Protein AF-K1RSK4-F1 (afdb_monomer_lite)

Structure (mmCIF, N/CA/C/O backbone):
data_AF-K1RSK4-F1
#
_entry.id   AF-K1RSK4-F1
#
loop_
_atom_site.group_PDB
_atom_site.id
_atom_site.type_symbol
_atom_site.label_atom_id
_atom_site.label_alt_id
_atom_site.label_comp_id
_atom_site.label_asym_id
_atom_site.label_entity_id
_atom_site.label_seq_id
_atom_site.pdbx_PDB_ins_code
_atom_site.Cartn_x
_atom_site.Cartn_y
_atom_site.Cartn_z
_atom_site.occupancy
_atom_site.B_iso_or_equiv
_atom_site.auth_seq_id
_atom_site.auth_comp_id
_atom_site.auth_asym_id
_atom_site.auth_atom_id
_atom_site.pdbx_PDB_model_num
ATOM 1 N N . MET A 1 1 ? -13.362 12.292 -1.884 1.00 80.88 1 MET A N 1
ATOM 2 C CA . MET A 1 1 ? -12.795 11.513 -0.750 1.00 80.88 1 MET A CA 1
ATOM 3 C C . MET A 1 1 ? -11.784 12.389 -0.014 1.00 80.88 1 MET A C 1
ATOM 5 O O . MET A 1 1 ? -11.345 13.369 -0.598 1.00 80.88 1 MET A O 1
ATOM 9 N N . ARG A 1 2 ? -11.464 12.100 1.257 1.00 89.69 2 ARG A N 1
ATOM 10 C CA . ARG A 1 2 ? -10.473 12.882 2.031 1.00 89.69 2 ARG A CA 1
ATOM 11 C C . ARG A 1 2 ? -9.075 12.748 1.414 1.00 89.69 2 ARG A C 1
ATOM 13 O O . ARG A 1 2 ? -8.775 11.684 0.870 1.00 89.69 2 ARG A O 1
ATOM 20 N N . SER A 1 3 ? -8.247 13.789 1.539 1.00 95.88 3 SER A N 1
ATOM 21 C CA . SER A 1 3 ? -6.848 13.747 1.084 1.00 95.88 3 SER A CA 1
ATOM 22 C C . SER A 1 3 ? -6.098 12.594 1.778 1.00 95.88 3 SER A C 1
ATOM 24 O O . SER A 1 3 ? -6.303 12.381 2.984 1.00 95.88 3 SER A O 1
ATOM 26 N N . PRO A 1 4 ? -5.266 11.825 1.049 1.00 96.81 4 PRO A N 1
ATOM 27 C CA . PRO A 1 4 ? -4.485 10.733 1.621 1.00 96.81 4 PRO A CA 1
ATOM 28 C C . PRO A 1 4 ? -3.584 11.178 2.767 1.00 96.81 4 PRO A C 1
ATOM 30 O O . PRO A 1 4 ? -3.480 10.467 3.758 1.00 96.81 4 PRO A O 1
ATOM 33 N N . GLU A 1 5 ? -2.979 12.358 2.665 1.00 96.75 5 GLU A N 1
ATOM 34 C CA . GLU A 1 5 ? -2.068 12.921 3.663 1.00 96.75 5 GLU A CA 1
ATOM 35 C C . GLU A 1 5 ? -2.784 13.098 5.003 1.00 96.75 5 GLU A C 1
ATOM 37 O O . GLU A 1 5 ? -2.330 12.580 6.021 1.00 96.75 5 G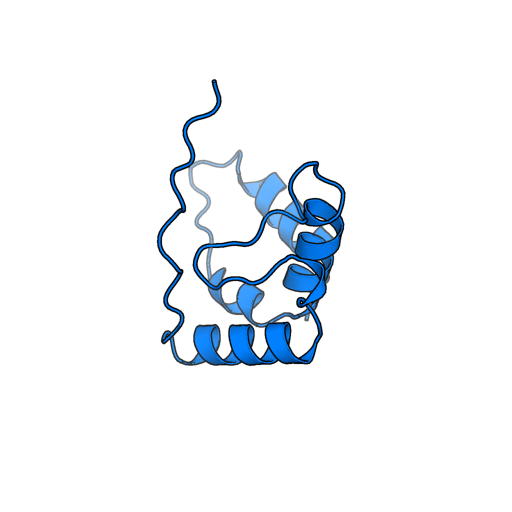LU A O 1
ATOM 42 N N . ASN A 1 6 ? -3.964 13.722 4.986 1.00 96.75 6 ASN A N 1
ATOM 43 C CA . ASN A 1 6 ? -4.769 13.930 6.190 1.00 96.75 6 ASN A CA 1
ATOM 44 C C . ASN A 1 6 ? -5.258 12.609 6.791 1.00 96.75 6 ASN A C 1
ATOM 46 O O . ASN A 1 6 ? -5.311 12.452 8.012 1.00 96.75 6 ASN A O 1
ATOM 50 N N . VAL A 1 7 ? -5.631 11.644 5.943 1.00 96.56 7 VAL A N 1
ATOM 51 C CA . VAL A 1 7 ? -6.025 10.313 6.416 1.00 96.56 7 VAL A CA 1
ATOM 52 C C . VAL A 1 7 ? -4.836 9.616 7.072 1.00 96.56 7 VAL A C 1
ATOM 54 O O . VAL A 1 7 ? -4.980 9.125 8.185 1.00 96.56 7 VAL A O 1
ATOM 57 N N . LEU A 1 8 ? -3.668 9.596 6.429 1.00 96.25 8 LEU A N 1
ATOM 58 C CA . LEU A 1 8 ? -2.461 8.967 6.962 1.00 96.25 8 LEU A CA 1
ATOM 59 C C . LEU A 1 8 ? -1.993 9.632 8.262 1.00 96.25 8 LEU A C 1
ATOM 61 O O . LEU A 1 8 ? -1.637 8.918 9.194 1.00 96.25 8 LEU A O 1
ATOM 65 N N . GLU A 1 9 ? -2.062 10.959 8.368 1.00 96.19 9 GLU A N 1
ATOM 66 C CA . GLU A 1 9 ? -1.715 11.684 9.596 1.00 96.19 9 GLU A CA 1
ATOM 67 C C . GLU A 1 9 ? -2.696 11.371 10.736 1.00 96.19 9 GLU A C 1
ATOM 69 O O . GLU A 1 9 ? -2.302 11.088 11.871 1.00 96.19 9 GLU A O 1
ATOM 74 N N . SER A 1 10 ? -3.995 11.302 10.428 1.00 94.12 10 SER A N 1
ATOM 75 C CA . SER A 1 10 ? -4.999 10.851 11.393 1.00 94.12 10 SER A CA 1
ATOM 76 C C . SER A 1 10 ? -4.774 9.404 11.832 1.00 94.12 10 SER A C 1
ATOM 78 O O . SER A 1 10 ? -5.055 9.090 12.984 1.00 94.12 10 SER A O 1
ATOM 80 N N . LEU A 1 11 ? -4.308 8.516 10.949 1.00 95.19 11 LEU A N 1
ATOM 81 C CA . LEU A 1 11 ? -3.985 7.139 11.324 1.00 95.19 11 LEU A CA 1
ATOM 82 C C . LEU A 1 11 ? -2.743 7.109 12.220 1.00 95.19 11 LEU A C 1
ATOM 84 O O . LEU A 1 11 ? -2.769 6.515 13.292 1.00 95.19 11 LEU A O 1
ATOM 88 N N . LYS A 1 12 ? -1.688 7.824 11.826 1.00 95.88 12 LYS A N 1
ATOM 89 C CA . LYS A 1 12 ? -0.431 7.927 12.571 1.00 95.88 12 LYS A CA 1
ATOM 90 C C . LYS A 1 12 ? -0.640 8.452 13.991 1.00 95.88 12 LYS A C 1
ATOM 92 O O . LYS A 1 12 ? -0.133 7.850 14.931 1.00 95.88 12 LYS A O 1
ATOM 97 N N . SER A 1 13 ? -1.421 9.519 14.170 1.00 95.56 13 SER A N 1
ATOM 98 C CA . SER A 1 13 ? -1.678 10.097 15.502 1.00 95.56 13 SER A CA 1
ATOM 99 C C . SER A 1 13 ? -2.404 9.140 16.455 1.00 95.56 13 SER A C 1
ATOM 101 O O . SER A 1 13 ? -2.276 9.262 17.672 1.00 95.56 13 SER A O 1
ATOM 103 N N . LYS A 1 14 ? -3.147 8.160 15.925 1.00 95.31 14 LYS A N 1
ATOM 104 C CA . LYS A 1 14 ? -3.843 7.139 16.717 1.00 95.31 14 LYS A CA 1
ATOM 105 C C . LYS A 1 14 ? -3.004 5.887 16.972 1.00 95.31 14 LYS A C 1
ATOM 107 O O . LYS A 1 14 ? -3.361 5.114 17.856 1.00 95.31 14 LYS A O 1
ATOM 112 N N . ALA A 1 15 ? -1.875 5.714 16.283 1.00 93.88 15 ALA A N 1
ATOM 113 C CA . ALA A 1 15 ? -1.021 4.533 16.408 1.00 93.88 15 ALA A CA 1
ATOM 114 C C . ALA A 1 15 ? -0.416 4.355 17.808 1.00 93.88 15 ALA A C 1
ATOM 116 O O . ALA A 1 15 ? -0.165 3.227 18.220 1.00 93.88 15 ALA A O 1
ATOM 117 N N . CYS A 1 16 ? -0.237 5.444 18.561 1.00 93.62 16 CYS A N 1
ATOM 118 C CA . CYS A 1 16 ? 0.278 5.396 19.931 1.00 93.62 16 CYS A CA 1
ATOM 119 C C . CYS A 1 16 ? -0.754 4.892 20.957 1.00 93.62 16 CYS A C 1
ATOM 121 O O . CYS A 1 16 ? -0.397 4.635 22.104 1.00 93.62 16 CYS A O 1
ATOM 123 N N . ASN A 1 17 ? -2.031 4.767 20.581 1.00 96.00 17 ASN A N 1
ATOM 124 C CA . ASN A 1 17 ? -3.086 4.305 21.475 1.00 96.00 17 ASN A CA 1
ATOM 125 C C . ASN A 1 17 ? -3.375 2.815 21.240 1.00 96.00 17 ASN A C 1
ATOM 127 O O . ASN A 1 17 ? -4.048 2.452 20.279 1.00 96.00 17 ASN A O 1
ATOM 131 N N . GLN A 1 18 ? -2.936 1.964 22.168 1.00 94.25 18 GLN A N 1
ATOM 132 C CA . GLN A 1 18 ? -3.122 0.507 22.104 1.00 94.25 18 GLN A CA 1
ATOM 133 C C . GLN A 1 18 ? -4.595 0.064 22.094 1.00 94.25 18 GLN A C 1
ATOM 135 O O . GLN A 1 18 ? -4.917 -0.989 21.552 1.00 94.25 18 GLN A O 1
ATOM 140 N N . SER A 1 19 ? -5.496 0.859 22.678 1.00 96.31 19 SER A N 1
ATOM 141 C CA . SER A 1 19 ? -6.936 0.563 22.705 1.00 96.31 19 SER A CA 1
ATOM 142 C C . SER A 1 19 ? -7.661 0.986 21.424 1.00 96.31 19 SER A C 1
ATOM 144 O O . SER A 1 19 ? -8.808 0.596 21.198 1.00 96.31 19 SER A O 1
ATOM 146 N N . TYR A 1 20 ? -7.010 1.790 20.579 1.00 96.00 20 TYR A N 1
ATOM 147 C CA . TYR A 1 20 ? -7.631 2.333 19.385 1.00 96.00 20 TYR A CA 1
ATOM 148 C C . TYR A 1 20 ? -7.759 1.264 18.301 1.00 96.00 20 TYR A C 1
ATOM 150 O O . TYR A 1 20 ? -6.773 0.678 17.853 1.00 96.00 20 TYR A O 1
ATOM 158 N N . LYS A 1 21 ? -8.989 1.046 17.832 1.00 95.69 21 LYS A N 1
ATOM 159 C CA . LYS A 1 21 ? -9.285 0.126 16.734 1.00 95.69 21 LYS A CA 1
ATOM 160 C C . LYS A 1 21 ? -9.531 0.913 15.458 1.00 95.69 21 LYS A C 1
ATOM 162 O O . LYS A 1 21 ? -10.379 1.800 15.406 1.00 95.69 21 LYS A O 1
ATOM 167 N N . TYR A 1 22 ? -8.780 0.582 14.415 1.00 96.00 22 TYR A N 1
ATOM 168 C CA . TYR A 1 22 ? -8.993 1.173 13.104 1.00 96.00 22 TYR A CA 1
ATOM 169 C C . TYR A 1 22 ? -10.188 0.531 12.417 1.00 96.00 22 TYR A C 1
ATOM 171 O O . TYR A 1 22 ? -10.240 -0.683 12.240 1.00 96.00 22 TYR A O 1
ATOM 179 N N . GLU A 1 23 ? -11.106 1.362 11.945 1.00 94.50 23 GLU A N 1
ATOM 180 C CA . GLU A 1 23 ? -12.293 0.904 11.239 1.00 94.50 23 GLU A CA 1
ATOM 181 C C . GLU A 1 23 ? -12.313 1.409 9.801 1.00 94.50 23 GLU A C 1
ATOM 183 O O . GLU A 1 23 ? -11.857 2.514 9.484 1.00 94.50 23 GLU A O 1
ATOM 188 N N . ARG A 1 24 ? -12.902 0.599 8.912 1.00 94.06 24 ARG A N 1
ATOM 189 C CA . ARG A 1 24 ? -13.196 0.976 7.521 1.00 94.06 24 ARG A CA 1
ATOM 190 C C . ARG A 1 24 ? -11.959 1.455 6.747 1.00 94.06 24 ARG A C 1
ATOM 192 O O . ARG A 1 24 ? -12.089 2.317 5.880 1.00 94.06 24 ARG A O 1
ATOM 199 N N . LEU A 1 25 ? -10.775 0.908 7.037 1.00 95.19 25 LEU A N 1
ATOM 200 C CA . LEU A 1 25 ? -9.532 1.247 6.330 1.00 95.19 25 LEU A CA 1
ATOM 201 C C . LEU A 1 25 ? -9.608 0.900 4.843 1.00 95.19 25 LEU A C 1
ATOM 203 O O . LEU A 1 25 ? -9.135 1.665 4.007 1.00 95.19 25 LEU A O 1
ATOM 207 N N . TYR A 1 26 ? -10.259 -0.219 4.522 1.00 96.25 26 TYR A N 1
ATOM 208 C CA . TYR A 1 26 ? -10.297 -0.773 3.172 1.00 96.25 26 TYR A CA 1
ATOM 209 C C . TYR A 1 26 ? -10.892 0.192 2.139 1.00 96.25 26 TYR A C 1
ATOM 211 O O . TYR A 1 26 ? -10.380 0.308 1.033 1.00 96.25 26 TYR A O 1
ATOM 219 N N . ARG A 1 27 ? -11.885 1.008 2.523 1.00 95.31 27 ARG A N 1
ATOM 220 C CA . ARG A 1 27 ? -12.480 2.012 1.619 1.00 95.31 27 ARG A CA 1
ATOM 221 C C . ARG A 1 27 ? -11.475 3.053 1.122 1.00 95.31 27 ARG A C 1
ATOM 223 O O . ARG A 1 27 ? -11.727 3.693 0.108 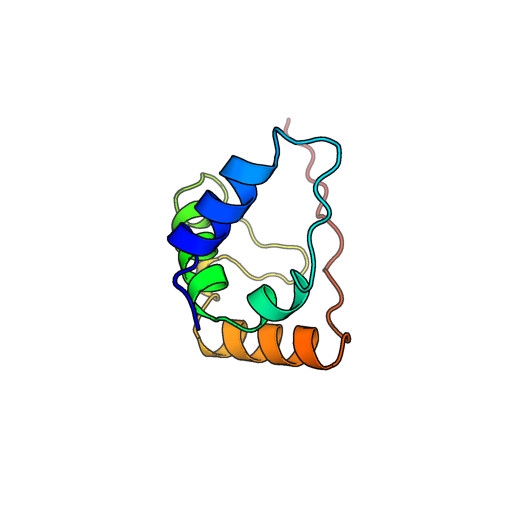1.00 95.31 27 ARG A O 1
ATOM 230 N N . ASN A 1 28 ? -10.376 3.280 1.850 1.00 96.62 28 ASN A N 1
ATOM 231 C CA . ASN A 1 28 ? -9.344 4.226 1.425 1.00 96.62 28 ASN A CA 1
ATOM 232 C C . ASN A 1 28 ? -8.638 3.734 0.154 1.00 96.62 28 ASN A C 1
ATOM 234 O O . ASN A 1 28 ? -8.198 4.561 -0.638 1.00 96.62 28 ASN A O 1
ATOM 238 N N . LEU A 1 29 ? -8.622 2.416 -0.087 1.00 96.62 29 LEU A N 1
ATOM 239 C CA . LEU A 1 29 ? -8.122 1.808 -1.321 1.00 96.62 29 LEU A CA 1
ATOM 240 C C . LEU A 1 29 ? -9.000 2.125 -2.537 1.00 96.62 29 LEU A C 1
ATOM 242 O O . LEU A 1 29 ? -8.620 1.813 -3.650 1.00 96.62 29 LEU A O 1
ATOM 246 N N . TYR A 1 30 ? -10.158 2.768 -2.374 1.00 96.75 30 TYR A N 1
ATOM 247 C CA . TYR A 1 30 ? -10.964 3.214 -3.516 1.00 96.75 30 TYR A CA 1
ATOM 248 C C . TYR A 1 30 ? -10.619 4.634 -3.963 1.00 96.75 30 TYR A C 1
ATOM 250 O O . TYR A 1 30 ? -11.183 5.114 -4.941 1.00 96.75 30 TYR A O 1
ATOM 258 N N . ASN A 1 31 ? -9.734 5.326 -3.238 1.00 97.19 31 ASN A N 1
ATOM 259 C CA . ASN A 1 31 ? -9.319 6.682 -3.562 1.00 97.19 31 ASN A CA 1
ATOM 260 C C . ASN A 1 31 ? -8.068 6.654 -4.463 1.00 97.19 31 ASN A C 1
ATOM 262 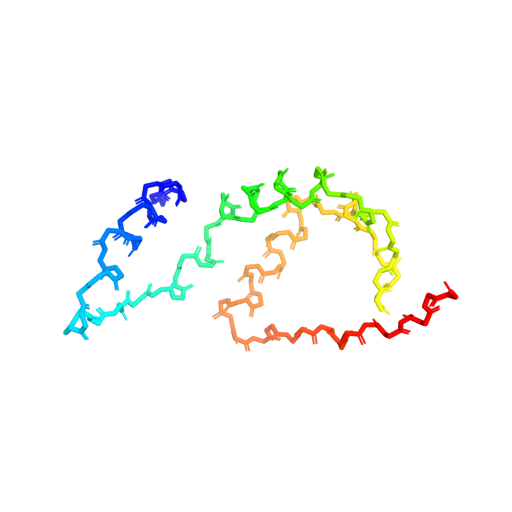O O . ASN A 1 31 ? -6.986 6.332 -3.963 1.00 97.19 31 ASN A O 1
ATOM 266 N N . PRO A 1 32 ? -8.153 7.080 -5.740 1.00 97.19 32 PRO A N 1
ATOM 267 C CA . PRO A 1 32 ? -7.002 7.135 -6.645 1.00 97.19 32 PRO A CA 1
ATOM 268 C C . PRO A 1 32 ? -5.827 7.960 -6.111 1.00 97.19 32 PRO A C 1
ATOM 270 O O . PRO A 1 32 ? -4.674 7.659 -6.408 1.00 97.19 32 PRO A O 1
ATOM 273 N N . GLN A 1 33 ? -6.089 8.970 -5.275 1.00 96.94 33 GLN A N 1
ATOM 274 C CA . GLN A 1 33 ? -5.042 9.832 -4.723 1.00 96.94 33 GLN A CA 1
ATOM 275 C C . GLN A 1 33 ? -4.042 9.061 -3.850 1.00 96.94 33 GLN A C 1
ATOM 277 O O . GLN A 1 33 ? -2.865 9.406 -3.838 1.00 96.94 33 GLN A O 1
ATOM 282 N N . PHE A 1 34 ? -4.466 7.987 -3.167 1.00 97.44 34 PHE A N 1
ATOM 283 C CA . PHE A 1 34 ? -3.537 7.132 -2.415 1.00 97.44 34 PHE A CA 1
ATOM 284 C C . PHE A 1 34 ? -2.522 6.453 -3.339 1.00 97.44 34 PHE A C 1
ATOM 286 O O . PHE A 1 34 ? -1.345 6.354 -2.996 1.00 97.44 34 PHE A O 1
ATOM 293 N N . TYR A 1 35 ? -2.963 6.023 -4.521 1.00 96.44 35 TYR A N 1
ATOM 294 C CA . TYR A 1 35 ? -2.105 5.387 -5.517 1.00 96.44 35 TYR A CA 1
ATOM 295 C C . TYR A 1 35 ? -1.151 6.392 -6.153 1.00 96.44 35 TYR A C 1
ATOM 297 O O . TYR A 1 35 ? 0.016 6.071 -6.347 1.00 96.44 35 TYR A O 1
ATOM 305 N N . LEU A 1 36 ? -1.620 7.612 -6.426 1.00 95.44 36 LEU A N 1
ATOM 306 C CA . LEU A 1 36 ? -0.778 8.688 -6.950 1.00 95.44 36 LEU A CA 1
ATOM 307 C C . LEU A 1 36 ? 0.306 9.096 -5.944 1.00 95.44 36 LEU A C 1
ATOM 309 O O . LEU A 1 36 ? 1.476 9.183 -6.311 1.00 95.44 36 LEU A O 1
ATOM 313 N N . LEU A 1 37 ? -0.051 9.262 -4.666 1.00 95.75 37 LEU A N 1
ATOM 314 C CA . LEU A 1 37 ? 0.918 9.548 -3.606 1.00 95.75 37 LEU A CA 1
ATOM 315 C C . LEU A 1 37 ? 1.943 8.411 -3.460 1.00 95.75 37 LEU A C 1
ATOM 317 O O . LEU A 1 37 ? 3.140 8.656 -3.305 1.00 95.75 37 LEU A O 1
ATOM 321 N N . ALA A 1 38 ? 1.492 7.155 -3.522 1.00 94.50 38 ALA A N 1
ATOM 322 C CA . ALA A 1 38 ? 2.384 6.000 -3.483 1.00 94.50 38 ALA A CA 1
ATOM 323 C C . ALA A 1 38 ? 3.319 5.963 -4.702 1.00 94.50 38 ALA A C 1
ATOM 325 O O . ALA A 1 38 ? 4.519 5.756 -4.539 1.00 94.50 38 ALA A O 1
ATOM 326 N N . TYR A 1 39 ? 2.794 6.225 -5.900 1.00 94.00 39 TYR A N 1
ATOM 327 C CA . TYR A 1 39 ? 3.571 6.301 -7.135 1.00 94.00 39 TYR A CA 1
ATOM 328 C C . TYR A 1 39 ? 4.681 7.350 -7.034 1.00 94.00 39 TYR A C 1
ATOM 330 O O . TYR A 1 39 ? 5.843 7.013 -7.239 1.00 94.00 39 TYR A O 1
ATOM 338 N N . GLN A 1 40 ? 4.361 8.572 -6.595 1.00 92.19 40 GLN A N 1
ATOM 339 C CA . GLN A 1 40 ? 5.350 9.640 -6.398 1.00 92.19 40 GLN A CA 1
ATOM 340 C C . GLN A 1 40 ? 6.494 9.228 -5.460 1.00 92.19 40 GLN A C 1
ATOM 342 O O . GLN A 1 40 ? 7.648 9.590 -5.682 1.00 92.19 40 GLN A O 1
ATOM 347 N N . ARG A 1 41 ? 6.194 8.443 -4.418 1.00 92.25 41 ARG A N 1
ATOM 348 C CA . ARG A 1 41 ? 7.200 7.948 -3.465 1.00 92.25 41 ARG A CA 1
ATOM 349 C C . ARG A 1 41 ? 8.035 6.794 -4.015 1.00 92.25 41 ARG A C 1
ATOM 351 O O . ARG A 1 41 ? 9.203 6.680 -3.657 1.00 92.25 41 ARG A O 1
ATOM 358 N N . ILE A 1 42 ? 7.448 5.910 -4.822 1.00 91.25 42 ILE A N 1
ATOM 359 C CA . ILE A 1 42 ? 8.145 4.734 -5.366 1.00 91.25 42 ILE A CA 1
ATOM 360 C C . ILE A 1 42 ? 8.972 5.118 -6.595 1.00 91.25 42 ILE A C 1
ATOM 362 O O . ILE A 1 42 ? 10.099 4.646 -6.716 1.00 91.25 42 ILE A O 1
ATOM 366 N N . GLN A 1 43 ? 8.474 6.015 -7.455 1.00 90.50 43 GLN A N 1
ATOM 367 C CA . GLN A 1 43 ? 9.204 6.476 -8.642 1.00 90.50 43 GLN A CA 1
ATOM 368 C C . GLN A 1 43 ? 10.560 7.095 -8.268 1.00 90.50 43 GLN A C 1
ATOM 370 O O . GLN A 1 43 ? 11.478 7.067 -9.068 1.00 90.50 43 GLN A O 1
ATOM 375 N N . ALA A 1 44 ? 10.705 7.662 -7.068 1.00 88.25 44 ALA A N 1
ATOM 376 C CA . ALA A 1 44 ? 11.939 8.314 -6.640 1.00 88.25 44 ALA A CA 1
ATOM 377 C C . ALA A 1 44 ? 13.010 7.325 -6.140 1.00 88.25 44 ALA A C 1
ATOM 379 O O . ALA A 1 44 ? 14.132 7.735 -5.848 1.00 88.25 44 ALA A O 1
ATOM 380 N N . LYS A 1 45 ? 12.678 6.036 -5.985 1.00 89.38 45 LYS A N 1
ATOM 381 C CA . LYS A 1 45 ? 13.595 5.037 -5.422 1.00 89.38 45 LYS A CA 1
ATOM 382 C C . LYS A 1 45 ? 14.448 4.371 -6.509 1.00 89.38 45 LYS A C 1
ATOM 384 O O . LYS A 1 45 ? 13.923 4.056 -7.577 1.00 89.38 45 LYS A O 1
ATOM 389 N N . PRO A 1 46 ? 15.731 4.073 -6.230 1.00 85.50 46 PRO A N 1
ATOM 390 C CA . PRO A 1 46 ? 16.553 3.282 -7.140 1.00 85.50 46 PRO A CA 1
ATOM 391 C C . PRO A 1 46 ? 15.940 1.887 -7.338 1.00 85.50 46 PRO A C 1
ATOM 393 O O . PRO A 1 46 ? 15.445 1.275 -6.391 1.00 85.50 46 PRO A O 1
ATOM 396 N N . GLY A 1 47 ? 15.954 1.396 -8.580 1.00 83.94 47 GLY A N 1
ATOM 397 C CA . GLY A 1 47 ? 15.360 0.106 -8.954 1.00 83.94 47 GLY A CA 1
ATOM 398 C C . GLY A 1 47 ? 13.874 0.152 -9.338 1.00 83.94 47 GLY A C 1
ATOM 399 O O . GLY A 1 47 ? 13.307 -0.890 -9.651 1.00 83.94 47 GLY A O 1
ATOM 400 N N . ASN A 1 48 ? 13.249 1.332 -9.373 1.00 84.44 48 ASN A N 1
ATOM 401 C CA . ASN A 1 48 ? 11.884 1.564 -9.876 1.00 84.44 48 ASN A CA 1
ATOM 402 C C . ASN A 1 48 ? 11.649 1.085 -11.333 1.00 84.44 48 ASN A C 1
ATOM 404 O O . ASN A 1 48 ? 10.536 0.704 -11.699 1.00 84.44 48 ASN A O 1
ATOM 408 N N . MET A 1 49 ? 12.708 1.079 -12.143 1.00 87.06 49 MET A N 1
ATOM 409 C CA . MET A 1 49 ? 12.722 0.633 -13.536 1.00 87.06 49 MET A CA 1
ATOM 410 C C . MET A 1 49 ? 13.016 -0.863 -13.688 1.00 87.06 49 MET A C 1
ATOM 412 O O . MET A 1 49 ? 12.980 -1.388 -14.799 1.00 87.06 49 MET A O 1
ATOM 416 N N . THR A 1 50 ? 13.285 -1.582 -12.596 1.00 85.75 50 THR A N 1
ATOM 417 C CA . THR A 1 50 ? 13.457 -3.034 -12.645 1.00 85.75 50 THR A CA 1
ATOM 418 C C . THR A 1 50 ? 12.105 -3.689 -12.894 1.00 85.75 50 THR A C 1
ATOM 420 O O . THR A 1 50 ? 11.190 -3.571 -12.080 1.00 85.75 50 THR A O 1
ATOM 423 N N . ALA A 1 51 ? 11.985 -4.409 -14.010 1.00 87.88 51 ALA A N 1
ATOM 424 C CA . ALA A 1 51 ? 10.762 -5.125 -14.343 1.00 87.88 51 ALA A CA 1
ATOM 425 C C . ALA A 1 51 ? 10.387 -6.149 -13.256 1.00 87.88 51 ALA A C 1
ATOM 427 O O . ALA A 1 51 ? 11.223 -6.946 -12.796 1.00 87.88 51 ALA A O 1
ATOM 428 N N . GLY A 1 52 ? 9.111 -6.117 -12.865 1.00 86.31 52 GLY A N 1
ATOM 429 C CA . GLY A 1 52 ? 8.506 -7.076 -11.948 1.00 86.31 52 GLY A CA 1
ATOM 430 C C . GLY A 1 52 ? 8.317 -8.461 -12.574 1.00 86.31 52 GLY A C 1
ATOM 431 O O . GLY A 1 52 ? 8.701 -8.717 -13.714 1.00 86.31 52 GLY A O 1
ATOM 432 N N . THR A 1 53 ? 7.686 -9.371 -11.829 1.00 87.12 53 THR A N 1
ATOM 433 C CA . THR A 1 53 ? 7.311 -10.710 -12.327 1.00 87.12 53 THR A CA 1
ATOM 434 C C . THR A 1 53 ? 6.290 -10.668 -13.466 1.00 87.12 53 THR A C 1
ATOM 436 O O . THR A 1 53 ? 6.197 -11.621 -14.229 1.00 87.12 53 THR A O 1
ATOM 439 N N . ASP A 1 54 ? 5.565 -9.559 -13.620 1.00 85.88 54 ASP A N 1
ATOM 440 C CA . ASP A 1 54 ? 4.646 -9.288 -14.730 1.00 85.88 54 ASP A CA 1
ATOM 441 C C . ASP A 1 54 ? 5.320 -8.601 -15.932 1.00 85.88 54 ASP A C 1
ATOM 443 O O . ASP A 1 54 ? 4.632 -8.195 -16.869 1.00 85.88 54 ASP A O 1
ATOM 447 N N . GLY A 1 55 ? 6.645 -8.422 -15.895 1.00 86.31 55 GLY A N 1
ATOM 448 C CA . GLY A 1 55 ? 7.408 -7.731 -16.934 1.00 86.31 55 GLY A CA 1
ATOM 449 C C . GLY A 1 55 ? 7.179 -6.217 -16.985 1.00 86.31 55 GLY A C 1
ATOM 450 O O . GLY A 1 55 ? 7.713 -5.558 -17.874 1.00 86.31 55 GLY A O 1
ATOM 451 N N . LYS A 1 56 ? 6.403 -5.640 -16.055 1.00 87.75 56 LYS A N 1
ATOM 452 C CA . LYS A 1 56 ? 6.084 -4.206 -16.043 1.00 87.75 56 LYS A CA 1
ATOM 453 C C . LYS A 1 56 ? 7.046 -3.434 -15.145 1.00 87.75 56 LYS A C 1
ATOM 455 O O . LYS A 1 56 ? 7.499 -3.938 -14.117 1.00 87.75 56 LYS A O 1
ATOM 460 N N . THR A 1 57 ? 7.306 -2.184 -15.515 1.00 87.88 57 THR A N 1
ATOM 461 C CA . THR A 1 57 ? 8.019 -1.191 -14.698 1.00 87.88 57 THR A CA 1
ATOM 462 C C . THR A 1 57 ? 7.031 -0.203 -14.076 1.00 87.88 57 THR A C 1
ATOM 464 O O . THR A 1 57 ? 5.810 -0.298 -14.278 1.00 87.88 57 THR A O 1
ATOM 467 N N . ILE A 1 58 ? 7.552 0.756 -13.307 1.00 85.81 58 ILE A N 1
ATOM 468 C CA . ILE A 1 58 ? 6.738 1.828 -12.738 1.00 85.81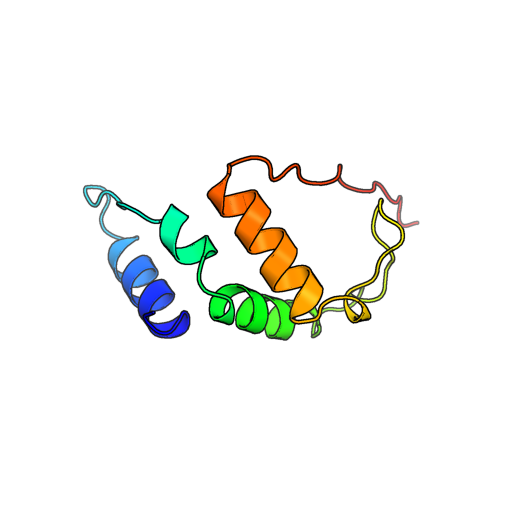 58 ILE A CA 1
ATOM 469 C C . ILE A 1 58 ? 6.149 2.767 -13.805 1.00 85.81 58 ILE A C 1
ATOM 471 O O . ILE A 1 58 ? 5.040 3.247 -13.604 1.00 85.81 58 ILE A O 1
ATOM 475 N N . ASP A 1 59 ? 6.801 2.950 -14.958 1.00 83.06 59 ASP A N 1
ATOM 476 C CA . ASP A 1 59 ? 6.350 3.864 -16.027 1.00 83.06 59 ASP A CA 1
ATOM 477 C C . ASP A 1 59 ? 4.989 3.478 -16.624 1.00 83.06 59 ASP A C 1
ATOM 479 O O . ASP A 1 59 ? 4.232 4.323 -17.094 1.00 83.06 59 ASP A O 1
ATOM 483 N N . GLY A 1 60 ? 4.617 2.196 -16.548 1.00 80.38 60 GLY A N 1
ATOM 484 C CA . GLY A 1 60 ? 3.286 1.719 -16.938 1.00 80.38 60 GLY A CA 1
ATOM 485 C C . GLY A 1 60 ? 2.181 2.036 -15.919 1.00 80.38 60 GLY A C 1
ATOM 486 O O . GLY A 1 60 ? 1.052 1.552 -16.054 1.00 80.38 60 GLY A O 1
ATOM 487 N N . MET A 1 61 ? 2.488 2.763 -14.842 1.00 85.56 61 MET A N 1
ATOM 488 C CA . MET A 1 61 ? 1.527 3.172 -13.823 1.00 85.56 61 MET A CA 1
ATOM 489 C C . MET A 1 61 ? 0.835 4.475 -14.243 1.00 85.56 61 MET A C 1
ATOM 491 O O . MET A 1 61 ? 1.338 5.570 -14.029 1.00 85.56 61 MET A O 1
ATOM 495 N N . GLY A 1 62 ? -0.363 4.353 -14.812 1.00 91.06 62 GLY A N 1
ATOM 496 C CA . GLY A 1 62 ? -1.238 5.485 -15.129 1.00 91.06 62 GLY A CA 1
ATOM 497 C C . GLY A 1 6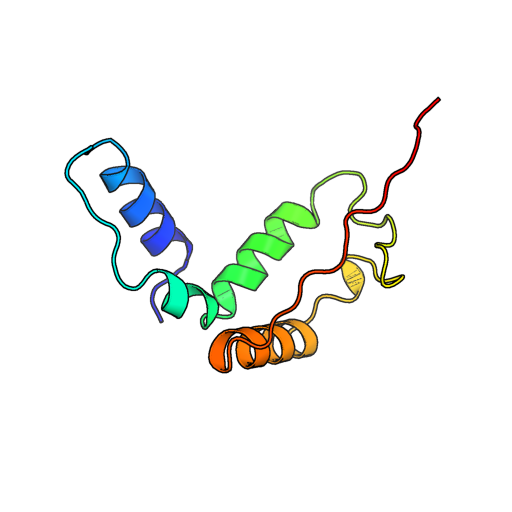2 ? -2.631 5.337 -14.522 1.00 91.06 62 GLY A C 1
ATOM 498 O O . GLY A 1 62 ? -2.948 4.324 -13.890 1.00 91.06 62 GLY A O 1
ATOM 499 N N . MET A 1 63 ? -3.501 6.320 -14.768 1.00 95.31 63 MET A N 1
ATOM 500 C CA . MET A 1 63 ? -4.879 6.312 -14.254 1.00 95.31 63 MET A CA 1
ATOM 501 C C . MET A 1 63 ? -5.674 5.072 -14.678 1.00 95.31 63 MET A C 1
ATOM 503 O O . MET A 1 63 ? -6.431 4.541 -13.873 1.00 95.31 63 MET A O 1
ATOM 507 N N . ALA A 1 64 ? -5.456 4.550 -15.889 1.00 95.25 64 ALA A N 1
ATOM 508 C CA . ALA A 1 64 ? -6.096 3.313 -16.343 1.00 95.25 64 ALA A CA 1
ATOM 509 C C . ALA A 1 64 ? -5.741 2.112 -15.445 1.00 95.25 64 ALA A C 1
ATOM 511 O O . ALA A 1 64 ? -6.626 1.381 -15.002 1.00 95.25 64 ALA A O 1
ATOM 512 N N . ARG A 1 65 ? -4.453 1.944 -15.108 1.00 94.56 65 ARG A N 1
ATOM 513 C CA . ARG A 1 65 ? -3.985 0.879 -14.206 1.00 94.56 65 ARG A CA 1
ATOM 514 C C . ARG A 1 65 ? -4.483 1.096 -12.778 1.00 94.56 65 ARG A C 1
ATOM 516 O O . ARG A 1 65 ? -4.889 0.132 -12.142 1.00 94.56 65 ARG A O 1
ATOM 523 N N . ILE A 1 66 ? -4.473 2.339 -12.288 1.00 96.31 66 ILE A N 1
ATOM 524 C CA . ILE A 1 66 ? -4.996 2.691 -10.957 1.00 96.31 66 ILE A CA 1
ATOM 525 C C . ILE A 1 66 ? -6.478 2.331 -10.852 1.00 96.31 66 ILE A C 1
ATOM 527 O O . ILE A 1 66 ? -6.868 1.641 -9.917 1.00 96.31 66 ILE A O 1
ATOM 531 N N . ASN A 1 67 ? -7.291 2.736 -11.826 1.00 97.25 67 ASN A N 1
ATOM 532 C CA . ASN A 1 67 ? -8.721 2.447 -11.825 1.00 97.25 67 ASN A CA 1
ATOM 533 C C . ASN A 1 67 ? -8.983 0.938 -11.915 1.00 97.25 67 ASN A C 1
ATOM 535 O O . ASN A 1 67 ? -9.763 0.417 -11.128 1.00 97.25 67 ASN A O 1
ATOM 539 N N . ALA A 1 68 ? -8.266 0.213 -12.782 1.00 96.31 68 ALA A N 1
ATOM 540 C CA . ALA A 1 68 ? -8.377 -1.245 -12.859 1.00 96.31 68 ALA A CA 1
ATOM 541 C C . ALA A 1 68 ? -8.002 -1.940 -11.536 1.00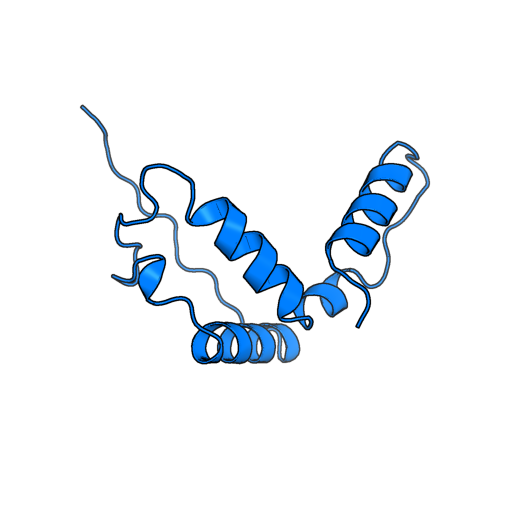 96.31 68 ALA A C 1
ATOM 543 O O . ALA A 1 68 ? -8.635 -2.918 -11.148 1.00 96.31 68 ALA A O 1
ATOM 544 N N . LEU A 1 69 ? -6.988 -1.437 -10.822 1.00 96.31 69 LEU A N 1
ATOM 545 C CA . LEU A 1 69 ? -6.640 -1.931 -9.488 1.00 96.31 69 LEU A CA 1
ATOM 546 C C . LEU A 1 69 ? -7.742 -1.634 -8.470 1.00 96.31 69 LEU A C 1
ATOM 548 O O . LEU A 1 69 ? -8.060 -2.505 -7.673 1.00 96.31 69 LEU A O 1
ATOM 552 N N . ILE A 1 70 ? -8.324 -0.434 -8.497 1.00 97.81 70 ILE A N 1
ATOM 553 C CA . ILE A 1 70 ? -9.413 -0.046 -7.595 1.00 97.81 70 ILE A CA 1
ATOM 554 C C . ILE A 1 70 ? -10.637 -0.938 -7.797 1.00 97.81 70 ILE A C 1
ATOM 556 O O . ILE A 1 70 ? -11.208 -1.382 -6.805 1.00 97.81 70 ILE A O 1
ATOM 560 N N . GLU A 1 71 ? -11.014 -1.247 -9.039 1.00 98.12 71 GLU A N 1
ATOM 561 C CA . GLU A 1 71 ? -12.125 -2.170 -9.307 1.00 98.12 71 GLU A CA 1
ATOM 562 C C . GLU A 1 71 ? -11.853 -3.559 -8.716 1.00 98.12 71 GLU A C 1
ATOM 564 O O . GLU A 1 71 ? -12.702 -4.089 -8.003 1.00 98.12 71 GLU A O 1
ATOM 569 N N . LYS A 1 72 ? -10.622 -4.072 -8.859 1.00 98.06 72 LYS A N 1
ATOM 570 C CA . LYS A 1 72 ? -10.205 -5.327 -8.208 1.00 98.06 72 LYS A CA 1
ATOM 571 C C . LYS A 1 72 ? -10.185 -5.269 -6.677 1.00 98.06 72 LYS A C 1
ATOM 573 O O . LYS A 1 72 ? -10.277 -6.292 -6.005 1.00 98.06 72 LYS A O 1
ATOM 578 N N . MET A 1 73 ? -9.979 -4.088 -6.093 1.00 97.81 73 MET A N 1
ATOM 579 C CA . MET A 1 73 ? -10.126 -3.918 -4.644 1.00 97.81 73 MET A CA 1
ATOM 580 C C . MET A 1 73 ? -11.606 -3.942 -4.260 1.00 97.81 73 MET A C 1
ATOM 582 O O . MET A 1 73 ? -11.958 -4.532 -3.249 1.00 97.81 73 MET A O 1
ATOM 586 N N . ARG A 1 74 ? -12.491 -3.323 -5.049 1.00 96.75 74 ARG A N 1
ATOM 587 C CA . ARG A 1 74 ? -13.931 -3.252 -4.748 1.00 96.75 74 ARG A CA 1
ATOM 588 C C . ARG A 1 74 ? -14.614 -4.615 -4.762 1.00 96.75 74 ARG A C 1
ATOM 590 O O . ARG A 1 74 ? -15.469 -4.852 -3.913 1.00 96.75 74 ARG A O 1
ATOM 597 N N . ASP A 1 75 ? -14.251 -5.477 -5.706 1.00 97.44 75 ASP A N 1
ATOM 598 C CA . ASP A 1 75 ? -14.796 -6.835 -5.828 1.00 97.44 75 ASP A CA 1
ATOM 599 C C . ASP A 1 75 ? -13.979 -7.892 -5.059 1.00 97.44 75 ASP A C 1
ATOM 601 O O . ASP A 1 75 ? -14.283 -9.081 -5.128 1.00 97.44 75 ASP A O 1
ATOM 605 N N . PHE A 1 76 ? -12.956 -7.458 -4.311 1.00 96.81 76 PHE A N 1
ATOM 606 C CA . PHE A 1 76 ? -12.032 -8.311 -3.560 1.00 96.81 76 PHE A CA 1
ATOM 607 C C . PHE A 1 76 ? -11.273 -9.346 -4.416 1.00 96.81 76 PHE A C 1
ATOM 609 O O . PHE A 1 76 ? -10.724 -10.305 -3.875 1.00 96.81 76 PHE A O 1
ATOM 616 N N . SER A 1 77 ? -11.188 -9.151 -5.736 1.00 97.69 77 SER A N 1
ATOM 617 C CA . SER A 1 77 ? -10.489 -10.051 -6.666 1.00 97.69 77 SER A CA 1
ATOM 618 C C . SER A 1 77 ? -9.000 -9.735 -6.839 1.00 97.69 77 SER A C 1
ATOM 620 O O . SER A 1 77 ? -8.294 -10.421 -7.586 1.00 97.69 77 SER A O 1
ATOM 622 N N . TYR A 1 78 ? -8.485 -8.684 -6.189 1.00 97.00 78 TYR A N 1
ATOM 623 C CA . TYR A 1 78 ? -7.073 -8.329 -6.299 1.00 97.00 78 TYR A CA 1
ATOM 624 C C . TYR A 1 78 ? -6.159 -9.463 -5.820 1.00 97.00 78 TYR A C 1
ATOM 626 O O . TYR A 1 78 ? -6.083 -9.774 -4.632 1.00 97.00 78 TYR A O 1
ATOM 634 N N . GLN A 1 79 ? -5.384 -10.005 -6.757 1.00 95.56 79 GLN A N 1
ATOM 635 C CA . GLN A 1 79 ? -4.354 -10.996 -6.492 1.00 95.56 79 GLN A CA 1
ATOM 636 C C . GLN A 1 79 ? -2.970 -10.368 -6.719 1.00 95.56 79 GLN A C 1
ATOM 638 O O . GLN A 1 79 ? -2.662 -9.969 -7.847 1.00 95.56 79 GLN A O 1
ATOM 643 N N . PRO A 1 80 ? -2.132 -10.231 -5.674 1.00 93.06 80 PRO A N 1
ATOM 644 C CA . PRO A 1 80 ? -0.776 -9.728 -5.831 1.00 93.06 80 PRO A CA 1
ATOM 645 C C . PRO A 1 80 ? 0.094 -10.743 -6.578 1.00 93.06 80 PRO A C 1
ATOM 647 O O . PRO A 1 80 ? -0.031 -11.953 -6.388 1.00 93.06 80 PRO A O 1
ATOM 650 N N . ASN A 1 81 ? 1.019 -10.241 -7.393 1.00 90.81 81 ASN A N 1
ATOM 651 C CA . ASN A 1 81 ? 2.014 -11.089 -8.039 1.00 90.81 81 ASN A CA 1
ATOM 652 C C . ASN A 1 81 ? 3.051 -11.585 -7.014 1.00 90.81 81 ASN A C 1
ATOM 654 O O . ASN A 1 81 ? 3.388 -10.845 -6.082 1.00 90.81 81 ASN A O 1
ATOM 658 N N . PRO A 1 82 ? 3.604 -12.799 -7.190 1.00 91.75 82 PRO A N 1
ATOM 659 C CA . PRO A 1 82 ? 4.667 -13.299 -6.328 1.00 91.75 82 PRO A CA 1
ATOM 660 C C . PRO A 1 82 ? 5.915 -12.413 -6.427 1.00 91.75 82 PRO A C 1
ATOM 662 O O . PRO A 1 82 ? 6.224 -11.854 -7.486 1.00 91.75 82 PRO A O 1
ATOM 665 N N . ALA A 1 83 ? 6.644 -12.298 -5.316 1.00 88.75 83 ALA A N 1
ATOM 666 C CA . ALA A 1 83 ? 7.888 -11.541 -5.258 1.00 88.75 83 ALA A CA 1
ATOM 667 C C . ALA A 1 83 ? 8.971 -12.194 -6.134 1.00 88.75 83 ALA A C 1
ATOM 669 O O . ALA A 1 83 ? 9.198 -13.403 -6.070 1.00 88.75 83 ALA A O 1
ATOM 670 N N . ARG A 1 84 ? 9.671 -11.383 -6.936 1.00 85.06 84 ARG A N 1
ATOM 671 C CA . ARG A 1 84 ? 10.817 -11.837 -7.732 1.00 85.06 84 ARG A CA 1
ATOM 672 C C . ARG A 1 84 ? 12.044 -11.971 -6.833 1.00 85.06 84 ARG A C 1
ATOM 674 O O . ARG A 1 84 ? 12.422 -11.009 -6.169 1.00 85.06 84 ARG A O 1
ATOM 681 N N . ARG A 1 85 ? 12.698 -13.133 -6.855 1.00 85.50 85 ARG A N 1
ATOM 682 C CA . ARG A 1 85 ? 13.988 -13.339 -6.187 1.00 85.50 85 ARG A CA 1
ATOM 683 C C . ARG A 1 85 ? 15.119 -13.092 -7.182 1.00 85.50 85 ARG A C 1
ATOM 685 O O . ARG A 1 85 ? 15.170 -13.740 -8.222 1.00 85.50 85 ARG A O 1
ATOM 692 N N . THR A 1 86 ? 16.018 -12.176 -6.843 1.00 83.62 86 THR A N 1
ATOM 693 C CA . THR A 1 86 ? 17.245 -11.906 -7.601 1.00 83.62 86 THR A CA 1
ATOM 694 C C . THR A 1 86 ? 18.413 -12.009 -6.633 1.00 83.62 86 THR A C 1
ATOM 696 O O . THR A 1 86 ? 18.400 -11.354 -5.593 1.00 83.62 86 THR A O 1
ATOM 699 N N . TYR A 1 87 ? 19.396 -12.848 -6.950 1.00 85.00 87 TYR A N 1
ATOM 700 C CA . TYR A 1 87 ? 20.641 -12.928 -6.191 1.00 85.00 87 TYR A CA 1
ATOM 701 C C . TYR A 1 87 ? 21.567 -11.819 -6.690 1.00 85.00 87 TYR A C 1
ATOM 703 O O . TYR A 1 87 ? 21.860 -11.758 -7.883 1.00 85.00 87 TYR A O 1
ATOM 711 N N . ILE A 1 88 ? 21.951 -10.912 -5.795 1.00 80.50 88 ILE A N 1
ATOM 712 C CA . ILE A 1 88 ? 22.914 -9.845 -6.079 1.00 80.50 88 ILE A CA 1
ATOM 713 C C . ILE A 1 88 ? 24.300 -10.398 -5.696 1.00 80.50 88 ILE A C 1
ATOM 715 O O . ILE A 1 88 ? 24.406 -10.894 -4.571 1.00 80.50 88 ILE A O 1
ATOM 719 N N . PRO A 1 89 ? 25.294 -10.398 -6.609 1.00 80.75 89 PRO A N 1
ATOM 720 C CA . PRO A 1 89 ? 26.659 -10.856 -6.332 1.00 80.75 89 PRO A CA 1
ATOM 721 C C . PRO A 1 89 ? 27.378 -10.043 -5.254 1.00 80.75 89 PRO A C 1
ATOM 723 O O . PRO A 1 89 ? 27.105 -8.823 -5.156 1.00 80.75 89 PRO A O 1
#

Secondary structure (DSSP, 8-state):
---HHHHHHHHHHHTT-TTPPP-S-GGGGG-HHHHHHHHHHHHTSTTTTS--TTS--GGG--HHHHHHHHHHHHTT---PPPPPP----

Foldseek 3Di:
DDQPVVVVVVVVVCPVPPPDDDPPPLVVLLDLNVVVVVLVVLVPDPCQQPQWPVRDGSVPDDPVVSNVQSVCSVVVVDDDDDGDDDDDD

pLDDT: mean 92.45, std 5.06, range [80.38, 98.12]

Radius of gyration: 15.75 Å; chains: 1; bounding box: 42×27×40 Å

Sequence (89 aa):
MRSPENVLESLKSKACNQSYKYERLYRNLYNPQFYLLAYQRIQAKPGNMTAGTDGKTIDGMGMARINALIEKMRDFSYQPNPARRTYIP

Organism: NCBI:txid408170